Protein AF-A0A1C4FCZ6-F1 (afdb_monomer_lite)

Structure (mmCIF, N/CA/C/O backbone):
data_AF-A0A1C4FCZ6-F1
#
_entry.id   AF-A0A1C4FCZ6-F1
#
loop_
_atom_site.group_PDB
_atom_site.id
_atom_site.type_symbol
_atom_site.label_atom_id
_atom_site.label_alt_id
_atom_site.label_comp_id
_atom_site.label_asym_id
_atom_site.label_entity_id
_atom_site.label_seq_id
_atom_site.pdbx_PDB_ins_code
_atom_site.Cartn_x
_atom_site.Cartn_y
_atom_site.Cartn_z
_atom_site.occupancy
_atom_site.B_iso_or_equiv
_atom_site.auth_seq_id
_atom_site.auth_comp_id
_atom_site.auth_asym_id
_atom_site.auth_atom_id
_atom_site.pdbx_PDB_model_num
ATOM 1 N N . MET A 1 1 ? 3.714 -2.566 -0.774 1.00 74.62 1 MET A N 1
ATOM 2 C CA . MET A 1 1 ? 3.396 -1.145 -1.012 1.00 74.62 1 MET A CA 1
ATOM 3 C C . MET A 1 1 ? 3.700 -0.394 0.262 1.00 74.62 1 MET A C 1
ATOM 5 O O . MET A 1 1 ? 3.395 -0.894 1.342 1.00 74.62 1 MET A O 1
ATOM 9 N N . ASP A 1 2 ? 4.354 0.741 0.118 1.00 80.38 2 ASP A N 1
ATOM 10 C CA . ASP A 1 2 ? 4.742 1.641 1.192 1.00 80.38 2 ASP A CA 1
ATOM 11 C C . ASP A 1 2 ? 4.283 3.061 0.836 1.00 80.38 2 ASP A C 1
ATOM 13 O O . ASP A 1 2 ? 3.872 3.308 -0.296 1.00 80.38 2 ASP A O 1
ATOM 17 N N . TYR A 1 3 ? 4.300 3.964 1.805 1.00 78.62 3 TYR A N 1
ATOM 18 C CA . TYR A 1 3 ? 3.873 5.344 1.648 1.00 78.62 3 TYR A CA 1
ATOM 19 C C . TYR A 1 3 ? 4.944 6.273 2.218 1.00 78.62 3 TYR A C 1
ATOM 21 O O . TYR A 1 3 ? 5.306 6.153 3.396 1.00 78.62 3 TYR A O 1
ATOM 29 N N . ASP A 1 4 ? 5.464 7.185 1.398 1.00 80.12 4 ASP A N 1
ATOM 30 C CA . ASP A 1 4 ? 6.348 8.247 1.877 1.00 80.12 4 ASP A CA 1
ATOM 31 C C . ASP A 1 4 ? 5.501 9.410 2.401 1.00 80.12 4 ASP A C 1
ATOM 33 O O . ASP A 1 4 ? 4.801 10.095 1.654 1.00 80.12 4 ASP A O 1
ATOM 37 N N . LEU A 1 5 ? 5.582 9.653 3.709 1.00 72.69 5 LEU A N 1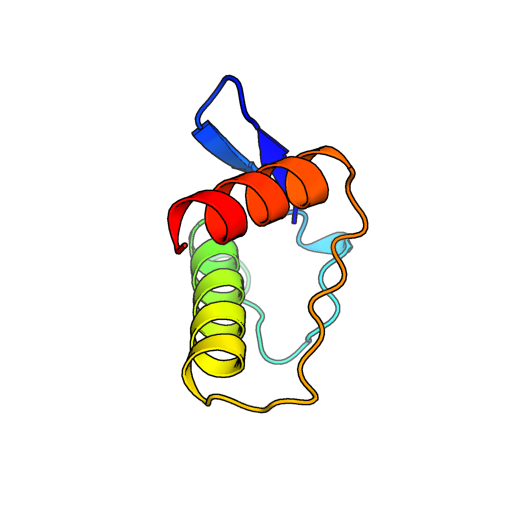
ATOM 38 C CA . LEU A 1 5 ? 4.868 10.753 4.358 1.00 72.69 5 LEU A CA 1
ATOM 39 C C . LEU A 1 5 ? 5.452 12.131 4.004 1.00 72.69 5 LEU A C 1
ATOM 41 O O . LEU A 1 5 ? 4.735 13.120 4.110 1.00 72.69 5 LEU A O 1
ATOM 45 N N . ASN A 1 6 ? 6.720 12.212 3.589 1.00 79.31 6 ASN A N 1
ATOM 46 C CA . ASN A 1 6 ? 7.387 13.475 3.263 1.00 79.31 6 ASN A CA 1
ATOM 47 C C . ASN A 1 6 ? 7.099 13.919 1.827 1.00 79.31 6 ASN A C 1
ATOM 49 O O . ASN A 1 6 ? 6.961 15.109 1.564 1.00 79.31 6 ASN A O 1
ATOM 53 N N . GLN A 1 7 ? 7.033 12.960 0.900 1.00 78.94 7 GLN A N 1
ATOM 54 C CA . GLN A 1 7 ? 6.794 13.221 -0.525 1.00 78.94 7 GLN A CA 1
ATOM 55 C C . GLN A 1 7 ? 5.328 13.035 -0.931 1.00 78.94 7 GLN A C 1
ATOM 57 O O . GLN A 1 7 ? 4.975 13.324 -2.070 1.00 78.94 7 GLN A O 1
ATOM 62 N N . ALA A 1 8 ? 4.486 12.555 -0.008 1.00 78.25 8 ALA A N 1
ATOM 63 C CA . ALA A 1 8 ? 3.078 12.242 -0.239 1.00 78.25 8 ALA A CA 1
ATOM 64 C C . ALA A 1 8 ? 2.864 11.346 -1.474 1.00 78.25 8 ALA A C 1
ATOM 66 O O . ALA A 1 8 ? 1.976 11.591 -2.289 1.00 78.25 8 ALA A O 1
ATOM 67 N N . ASN A 1 9 ? 3.700 10.313 -1.621 1.00 79.31 9 A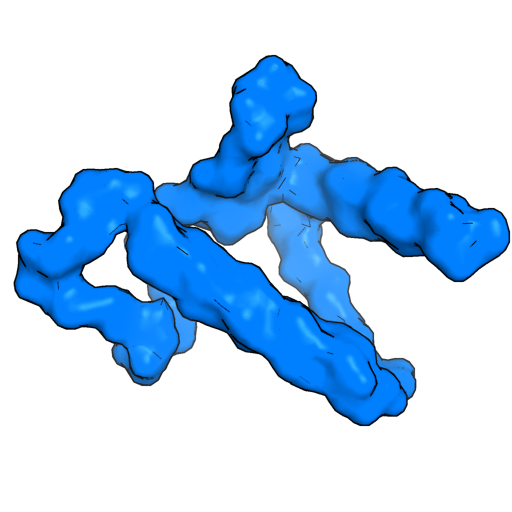SN A N 1
ATOM 68 C CA . ASN A 1 9 ? 3.651 9.393 -2.751 1.00 79.31 9 ASN A CA 1
ATOM 69 C C . ASN A 1 9 ? 3.645 7.923 -2.314 1.00 79.31 9 ASN A C 1
ATOM 71 O O . ASN A 1 9 ? 4.094 7.540 -1.228 1.00 79.31 9 ASN A O 1
ATOM 75 N N . ASP A 1 10 ? 3.105 7.088 -3.197 1.00 82.06 10 ASP A N 1
ATOM 76 C CA . ASP A 1 10 ? 3.094 5.647 -3.021 1.00 82.06 10 ASP A CA 1
ATOM 77 C C . ASP A 1 10 ? 4.380 5.033 -3.561 1.00 82.06 10 ASP A C 1
ATOM 79 O O . ASP A 1 10 ? 4.771 5.259 -4.705 1.00 82.06 10 ASP A O 1
ATOM 83 N N . ILE A 1 11 ? 4.998 4.177 -2.756 1.00 83.75 11 ILE A N 1
ATOM 84 C CA . ILE A 1 11 ? 6.165 3.404 -3.159 1.00 83.75 11 ILE A CA 1
ATOM 85 C C . ILE A 1 11 ? 5.711 1.971 -3.425 1.00 83.75 11 ILE A C 1
ATOM 87 O O . ILE A 1 11 ? 5.292 1.223 -2.528 1.00 83.75 11 ILE A O 1
ATOM 91 N N . VAL A 1 12 ? 5.804 1.568 -4.687 1.00 85.94 12 VAL A N 1
ATOM 92 C CA . VAL A 1 12 ? 5.434 0.230 -5.142 1.00 85.94 12 VAL A CA 1
ATOM 93 C C . VAL A 1 12 ? 6.688 -0.582 -5.443 1.00 85.94 12 VAL A C 1
ATOM 95 O O . VAL A 1 12 ? 7.603 -0.118 -6.114 1.00 85.94 12 VAL A O 1
ATOM 98 N N . ASN A 1 13 ? 6.718 -1.820 -4.946 1.00 86.50 13 ASN A N 1
ATOM 99 C CA . ASN A 1 13 ? 7.769 -2.787 -5.240 1.00 86.50 13 ASN A CA 1
ATOM 100 C C . ASN A 1 13 ? 7.166 -3.983 -5.998 1.00 86.50 13 ASN A C 1
ATOM 102 O O . ASN A 1 13 ? 6.629 -4.893 -5.355 1.00 86.50 13 ASN A O 1
ATOM 106 N N . PRO A 1 14 ? 7.251 -4.016 -7.342 1.00 85.75 14 PRO A N 1
ATOM 107 C CA . PRO A 1 14 ? 6.686 -5.101 -8.144 1.00 85.75 14 PRO A CA 1
ATOM 108 C C . PRO A 1 14 ? 7.228 -6.486 -7.774 1.00 85.75 14 PRO A C 1
ATOM 110 O O . PRO A 1 14 ? 6.505 -7.473 -7.862 1.00 85.75 14 PRO A O 1
ATOM 113 N N . LYS A 1 15 ? 8.481 -6.580 -7.302 1.00 87.19 15 LYS A N 1
ATOM 114 C CA . LYS A 1 15 ? 9.115 -7.860 -6.923 1.00 87.19 15 LYS A CA 1
ATOM 115 C C . LYS A 1 15 ? 8.460 -8.510 -5.700 1.00 87.19 15 LYS A C 1
ATOM 117 O O . LYS A 1 15 ? 8.521 -9.729 -5.522 1.00 87.19 15 LYS A O 1
ATOM 122 N N . GLU A 1 16 ? 7.847 -7.700 -4.844 1.00 87.38 16 GLU A N 1
ATOM 123 C CA . GLU A 1 16 ? 7.162 -8.162 -3.637 1.00 87.38 16 GLU A CA 1
ATOM 124 C C . GLU A 1 16 ? 5.659 -8.353 -3.843 1.00 87.38 16 GLU A C 1
ATOM 126 O O . GLU A 1 16 ? 5.007 -8.964 -2.997 1.00 87.38 16 GLU A O 1
ATOM 131 N N . TYR A 1 17 ? 5.110 -7.897 -4.971 1.00 88.06 17 TYR A N 1
ATOM 132 C CA . TYR A 1 17 ? 3.712 -8.108 -5.316 1.00 88.06 17 TYR A CA 1
ATOM 133 C C . TYR A 1 17 ? 3.463 -9.577 -5.690 1.00 88.06 17 TYR A C 1
ATOM 135 O O . TYR A 1 17 ? 4.210 -10.175 -6.465 1.00 88.06 17 TYR A O 1
ATOM 143 N N . LYS A 1 18 ? 2.446 -10.194 -5.074 1.00 88.12 18 LYS A N 1
ATOM 144 C CA . LYS A 1 18 ? 2.202 -11.648 -5.163 1.00 88.12 18 LYS A CA 1
ATOM 145 C C . LYS A 1 18 ? 0.965 -12.033 -5.967 1.00 88.12 18 LYS A C 1
ATOM 147 O O . LYS A 1 18 ? 0.842 -13.202 -6.328 1.00 88.12 18 LYS A O 1
ATOM 152 N N . ASP A 1 19 ? 0.076 -11.087 -6.253 1.00 87.81 19 ASP A N 1
ATOM 153 C CA . ASP A 1 19 ? -1.060 -11.342 -7.134 1.00 87.81 19 ASP A CA 1
ATOM 154 C C . ASP A 1 19 ? -0.563 -11.354 -8.584 1.00 87.81 19 ASP A C 1
ATOM 156 O O . ASP A 1 19 ? -0.072 -10.366 -9.116 1.00 87.81 19 ASP A O 1
ATOM 160 N N . ARG A 1 20 ? -0.632 -12.527 -9.210 1.00 86.38 20 ARG A N 1
ATOM 161 C CA . ARG A 1 20 ? -0.120 -12.739 -10.569 1.00 86.38 20 ARG A CA 1
ATOM 162 C C . ARG A 1 20 ? -1.075 -12.219 -11.640 1.00 86.38 20 ARG 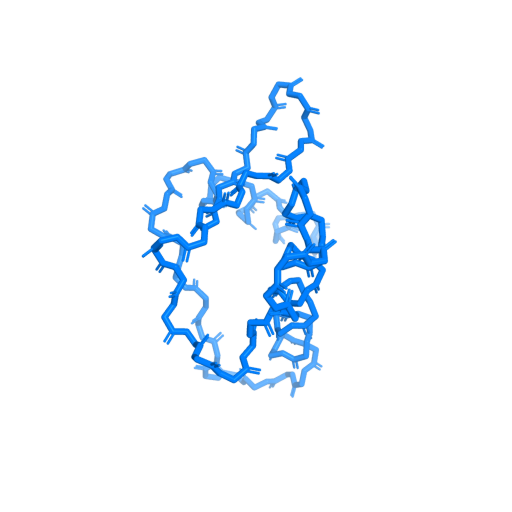A C 1
ATOM 164 O O . ARG A 1 20 ? -0.632 -11.978 -12.756 1.00 86.38 20 ARG A O 1
ATOM 171 N N . ASN A 1 21 ? -2.356 -12.068 -11.304 1.00 87.44 21 ASN A N 1
ATOM 172 C CA . ASN A 1 21 ? -3.395 -11.607 -12.223 1.00 87.44 21 ASN A CA 1
ATOM 173 C C . ASN A 1 21 ? -3.581 -10.085 -12.149 1.00 87.44 21 ASN A C 1
ATOM 175 O O . ASN A 1 21 ? -4.119 -9.492 -13.077 1.00 87.44 21 ASN A O 1
ATOM 179 N N . GLY A 1 22 ? -3.119 -9.454 -11.068 1.00 85.38 22 GLY A N 1
ATOM 180 C CA . GLY A 1 22 ? -3.098 -8.002 -10.889 1.00 85.38 22 GLY A CA 1
ATOM 181 C C . GLY A 1 22 ? -1.815 -7.323 -11.377 1.00 85.38 22 GLY A C 1
ATOM 182 O O . GLY A 1 22 ? -1.449 -6.279 -10.843 1.00 85.38 22 GLY A O 1
ATOM 183 N N . LEU A 1 23 ? -1.087 -7.917 -12.328 1.00 89.81 23 LEU A N 1
ATOM 184 C CA . LEU A 1 23 ? 0.130 -7.325 -12.889 1.00 89.81 23 LEU A CA 1
ATOM 185 C C . LEU A 1 23 ? -0.182 -6.512 -14.159 1.00 89.81 23 LEU A C 1
ATOM 187 O O . LEU A 1 23 ? -0.934 -6.994 -15.008 1.00 89.81 23 LEU A O 1
ATOM 191 N N . PRO A 1 24 ? 0.424 -5.323 -14.328 1.00 89.44 24 PRO A N 1
ATOM 192 C CA . PRO A 1 24 ? 0.404 -4.586 -15.588 1.00 89.44 24 PRO A CA 1
ATOM 193 C C . PRO A 1 24 ? 0.991 -5.380 -16.756 1.00 89.44 24 PRO A C 1
ATOM 195 O O . PRO A 1 24 ? 1.742 -6.347 -16.573 1.00 89.44 24 PRO A O 1
ATOM 198 N N . ILE A 1 25 ? 0.705 -4.922 -17.976 1.00 89.31 25 ILE A N 1
ATOM 199 C CA . ILE A 1 25 ? 1.312 -5.492 -19.179 1.00 89.31 25 ILE A CA 1
ATOM 200 C C . ILE A 1 25 ? 2.833 -5.300 -19.101 1.00 89.31 25 ILE A C 1
ATOM 202 O O . ILE A 1 25 ? 3.360 -4.239 -18.762 1.00 89.31 25 ILE A O 1
ATOM 206 N N . LYS A 1 26 ? 3.581 -6.366 -19.398 1.00 85.81 26 LYS A N 1
ATOM 207 C CA . LYS A 1 26 ? 5.040 -6.338 -19.290 1.00 85.81 26 LYS A CA 1
ATOM 208 C C . LYS A 1 26 ? 5.618 -5.256 -20.207 1.00 85.81 26 LYS A C 1
ATOM 210 O O . LYS A 1 26 ? 5.480 -5.334 -21.423 1.00 85.81 26 LYS A O 1
ATOM 215 N N . GLY A 1 27 ? 6.322 -4.298 -19.608 1.00 84.50 27 GLY A N 1
ATOM 216 C CA . GLY A 1 27 ? 6.991 -3.210 -20.322 1.00 84.50 27 GLY A CA 1
ATOM 217 C C . GLY A 1 27 ? 6.141 -1.958 -20.551 1.00 84.50 27 GLY A C 1
ATOM 218 O O . GLY A 1 27 ? 6.658 -1.024 -21.154 1.00 84.50 27 GLY A O 1
ATOM 219 N N . THR A 1 28 ? 4.888 -1.906 -20.078 1.00 89.56 28 THR A N 1
ATOM 220 C CA . THR A 1 28 ? 4.041 -0.700 -20.189 1.00 89.56 28 THR A CA 1
ATOM 221 C C . THR A 1 28 ? 4.098 0.184 -18.947 1.00 89.56 28 THR A C 1
ATOM 223 O O . THR A 1 28 ? 4.022 1.403 -19.063 1.00 89.56 28 THR A O 1
ATOM 226 N N . ASP A 1 29 ? 4.292 -0.411 -17.769 1.00 91.00 29 ASP A N 1
ATOM 227 C CA . ASP A 1 29 ? 4.318 0.302 -16.489 1.00 91.00 29 ASP A CA 1
ATOM 228 C C . ASP A 1 29 ? 5.746 0.721 -16.104 1.00 91.00 29 ASP A C 1
ATOM 230 O O . ASP A 1 29 ? 6.427 0.073 -15.307 1.00 91.00 29 ASP A O 1
ATOM 234 N N . LEU A 1 30 ? 6.241 1.783 -16.744 1.00 88.19 30 LEU A N 1
ATOM 235 C CA . LEU A 1 30 ? 7.631 2.238 -16.603 1.00 88.19 30 LEU A CA 1
ATOM 236 C C . LEU A 1 30 ? 7.932 2.875 -15.235 1.00 88.19 30 LEU A C 1
ATOM 238 O O . LEU A 1 30 ? 9.081 2.866 -14.794 1.00 88.19 30 LEU A O 1
ATOM 242 N N . ASN A 1 31 ? 6.917 3.428 -14.571 1.00 88.50 31 ASN A N 1
ATOM 243 C CA . ASN A 1 31 ? 7.032 4.178 -13.316 1.00 88.50 31 ASN A CA 1
ATOM 244 C C . ASN A 1 31 ? 6.265 3.540 -12.141 1.00 88.50 31 ASN A C 1
ATOM 246 O O . ASN A 1 31 ? 6.296 4.078 -11.036 1.00 88.50 31 ASN A O 1
ATOM 250 N N . ASN A 1 32 ? 5.654 2.369 -12.337 1.00 90.06 32 ASN A N 1
ATOM 251 C CA . ASN A 1 32 ? 4.816 1.663 -11.361 1.00 90.06 32 ASN A CA 1
ATOM 252 C C . ASN A 1 32 ? 3.483 2.358 -11.022 1.00 90.06 32 ASN A C 1
ATOM 254 O O . ASN A 1 32 ? 2.833 1.979 -10.041 1.00 90.06 32 ASN A O 1
ATOM 258 N N . GLU A 1 33 ? 3.063 3.369 -11.789 1.00 90.69 33 GLU A N 1
ATOM 259 C CA . GLU A 1 33 ? 1.786 4.056 -11.568 1.00 90.69 33 GLU A CA 1
ATOM 260 C C . GLU A 1 33 ? 0.595 3.140 -11.862 1.00 90.69 33 GLU A C 1
ATOM 262 O O . GLU A 1 33 ? -0.415 3.182 -11.148 1.00 90.69 33 GLU A O 1
ATOM 267 N N . GLU A 1 34 ? 0.714 2.274 -12.871 1.00 92.06 34 GLU A N 1
ATOM 268 C CA . GLU A 1 34 ? -0.360 1.354 -13.237 1.00 92.06 34 GLU A CA 1
ATOM 269 C C . GLU A 1 34 ? -0.560 0.305 -12.136 1.00 92.06 34 GLU A C 1
ATOM 271 O O . GLU A 1 34 ? -1.675 0.123 -11.634 1.00 92.06 34 GLU A O 1
ATOM 276 N N . LEU A 1 35 ? 0.532 -0.301 -11.661 1.00 92.31 35 LEU A N 1
ATOM 277 C CA . LEU A 1 35 ? 0.488 -1.231 -10.537 1.00 92.31 35 LEU A CA 1
ATOM 278 C C . LEU A 1 35 ? -0.017 -0.558 -9.250 1.00 92.31 35 LEU A C 1
ATOM 280 O O . LEU A 1 35 ? -0.808 -1.156 -8.515 1.00 92.31 35 LEU A O 1
ATOM 284 N N . ALA A 1 36 ? 0.384 0.689 -8.974 1.00 91.06 36 ALA A N 1
ATOM 285 C CA . ALA A 1 36 ? -0.135 1.450 -7.835 1.00 91.06 36 ALA A CA 1
ATOM 286 C C . ALA A 1 36 ? -1.663 1.607 -7.913 1.00 91.06 36 ALA A C 1
ATOM 288 O O . ALA A 1 36 ? -2.368 1.371 -6.927 1.00 91.06 36 ALA A O 1
ATOM 289 N N . SER A 1 37 ? -2.183 1.959 -9.092 1.00 90.50 37 SER A N 1
ATOM 290 C CA . SER A 1 37 ? -3.620 2.101 -9.344 1.00 90.50 37 SER A CA 1
ATOM 291 C C . SER A 1 37 ? -4.377 0.785 -9.143 1.00 90.50 37 SER A C 1
ATOM 293 O O . SER A 1 37 ? -5.433 0.763 -8.501 1.00 90.50 37 SER A O 1
ATOM 295 N N . TYR A 1 38 ? -3.821 -0.335 -9.615 1.00 91.88 38 TYR A N 1
ATOM 296 C CA . TYR A 1 38 ? -4.420 -1.661 -9.439 1.00 91.88 38 TYR A CA 1
ATOM 297 C C . TYR A 1 38 ? -4.523 -2.034 -7.958 1.00 91.88 38 TYR A C 1
ATOM 299 O O . TYR A 1 38 ? -5.601 -2.399 -7.484 1.00 91.88 38 TYR A O 1
ATOM 307 N N . ILE A 1 39 ? -3.435 -1.859 -7.202 1.00 89.06 39 ILE A N 1
ATOM 308 C CA . ILE A 1 39 ? -3.405 -2.127 -5.760 1.00 89.06 39 ILE A CA 1
ATOM 309 C C . ILE A 1 39 ? -4.439 -1.261 -5.020 1.00 89.06 39 ILE A C 1
ATOM 311 O O . ILE A 1 39 ? -5.211 -1.781 -4.212 1.00 89.06 39 ILE A O 1
ATOM 315 N N . LYS A 1 40 ? -4.517 0.043 -5.325 1.00 87.25 40 LYS A N 1
ATOM 316 C CA . LYS A 1 40 ? -5.511 0.949 -4.722 1.00 87.25 40 LYS A CA 1
ATOM 317 C C . LYS A 1 40 ? -6.946 0.535 -5.039 1.00 87.25 40 LYS A C 1
ATOM 319 O O . LYS A 1 40 ? -7.783 0.528 -4.140 1.00 87.25 40 LYS A O 1
ATOM 324 N N . ARG A 1 41 ? -7.243 0.153 -6.287 1.00 89.19 41 ARG A N 1
ATOM 325 C CA . ARG A 1 41 ? -8.574 -0.337 -6.687 1.00 89.19 41 ARG A CA 1
ATOM 326 C C . ARG A 1 41 ? -8.961 -1.612 -5.949 1.00 89.19 41 ARG A C 1
ATOM 328 O O .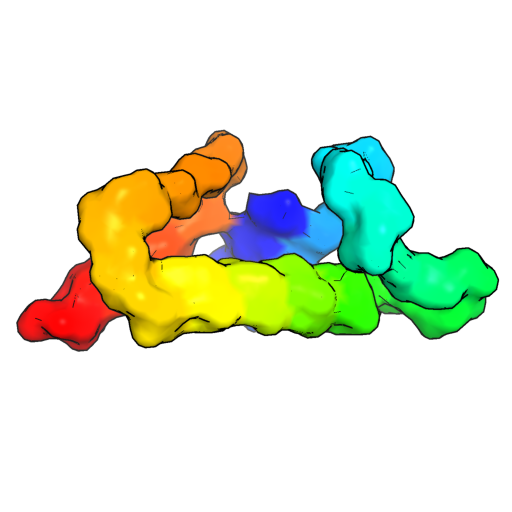 ARG A 1 41 ? -10.106 -1.720 -5.520 1.00 89.19 41 ARG A O 1
ATOM 335 N N . ILE A 1 42 ? -8.025 -2.543 -5.759 1.00 87.19 42 ILE A N 1
ATOM 336 C CA . ILE A 1 42 ? -8.264 -3.758 -4.969 1.00 87.19 42 ILE A CA 1
ATOM 337 C C . ILE A 1 42 ? -8.660 -3.376 -3.538 1.00 87.19 42 ILE A C 1
ATOM 339 O O . ILE A 1 42 ? -9.713 -3.804 -3.068 1.00 87.19 42 ILE A O 1
ATOM 343 N N . TYR A 1 43 ? -7.883 -2.517 -2.871 1.00 82.88 43 TYR A N 1
ATOM 344 C CA . TYR A 1 43 ? -8.214 -2.063 -1.517 1.00 82.88 43 TYR A CA 1
ATOM 345 C C . TYR A 1 43 ? -9.546 -1.312 -1.448 1.00 82.88 43 TYR A C 1
ATOM 347 O O . TYR A 1 43 ? -10.346 -1.587 -0.558 1.00 82.88 43 TYR A O 1
ATOM 355 N N . TYR A 1 44 ? -9.828 -0.426 -2.405 1.00 85.38 44 TYR A N 1
ATOM 356 C CA . TYR A 1 44 ? -11.109 0.274 -2.496 1.00 85.38 44 TYR A CA 1
ATOM 357 C C . TYR A 1 44 ? -12.283 -0.705 -2.587 1.00 85.38 44 TYR A C 1
ATOM 359 O O . TYR A 1 44 ? -13.249 -0.587 -1.837 1.00 85.38 44 TYR A O 1
ATOM 367 N N . VAL A 1 45 ? -12.198 -1.706 -3.466 1.00 86.12 45 VAL A N 1
ATOM 368 C CA . VAL A 1 45 ? -13.245 -2.722 -3.632 1.00 86.12 45 VAL A CA 1
ATOM 369 C C . VAL A 1 45 ? -13.414 -3.570 -2.367 1.00 86.12 45 VAL A C 1
ATOM 371 O O . VAL A 1 45 ? -14.543 -3.851 -1.972 1.00 86.12 45 VAL A O 1
ATOM 374 N N . LEU A 1 46 ? -12.317 -3.975 -1.722 1.00 83.44 46 LEU A N 1
ATOM 375 C CA . LEU A 1 46 ? -12.367 -4.773 -0.493 1.00 83.44 46 LEU A CA 1
ATOM 376 C C . LEU A 1 46 ? -12.997 -3.998 0.673 1.00 83.44 46 LEU A C 1
ATOM 378 O O . LEU A 1 46 ? -13.843 -4.544 1.379 1.00 83.44 46 LEU A O 1
ATOM 382 N N . LEU A 1 47 ? -12.630 -2.725 0.839 1.00 79.12 47 LEU A N 1
ATOM 383 C CA . LEU A 1 47 ? -13.123 -1.870 1.921 1.00 79.12 47 LEU A CA 1
ATOM 384 C C . LEU A 1 47 ? -14.559 -1.387 1.692 1.00 79.12 47 LEU A C 1
ATOM 386 O O . LEU A 1 47 ? -15.358 -1.372 2.623 1.00 79.12 47 LEU A O 1
ATOM 390 N N . SER A 1 48 ? -14.914 -1.019 0.457 1.00 81.31 48 SER A N 1
ATOM 391 C CA . SER A 1 48 ? -16.250 -0.493 0.128 1.00 81.31 48 SER A CA 1
ATOM 392 C C . SER A 1 48 ? -17.365 -1.530 0.249 1.00 81.31 48 SER A C 1
ATOM 394 O O . SER A 1 48 ? -18.515 -1.169 0.481 1.00 81.31 48 SER A O 1
ATOM 396 N N . ARG A 1 49 ? -17.051 -2.824 0.123 1.00 80.06 49 ARG A N 1
ATOM 397 C CA . ARG A 1 49 ? -18.050 -3.901 0.193 1.00 80.06 49 ARG A CA 1
ATOM 398 C C . ARG A 1 49 ? -18.546 -4.203 1.610 1.00 80.06 49 ARG A C 1
ATOM 400 O O . ARG A 1 49 ? -19.354 -5.114 1.761 1.00 80.06 49 ARG A O 1
ATOM 407 N N . GLY A 1 50 ? -18.085 -3.475 2.634 1.00 64.31 50 GLY A N 1
ATOM 408 C CA . GLY A 1 50 ? -18.584 -3.613 4.007 1.00 64.31 50 GLY A CA 1
ATOM 409 C C . GLY A 1 50 ? -18.433 -5.032 4.561 1.00 64.31 50 GLY A C 1
ATOM 410 O O . GLY A 1 50 ? -19.240 -5.483 5.372 1.00 64.31 50 GLY A O 1
ATOM 411 N N . ILE A 1 51 ? -17.432 -5.776 4.081 1.00 73.31 51 ILE A N 1
ATOM 412 C CA . ILE A 1 51 ? -17.175 -7.135 4.545 1.00 73.31 51 ILE A CA 1
ATOM 413 C C . ILE A 1 51 ? -16.577 -6.997 5.943 1.00 73.31 51 ILE A C 1
ATOM 415 O O . ILE A 1 51 ? -15.385 -6.739 6.082 1.00 73.31 51 ILE A O 1
ATOM 419 N N . ASN A 1 52 ? -17.401 -7.188 6.976 1.00 63.53 52 ASN A N 1
ATOM 420 C CA . ASN A 1 52 ? -17.026 -7.059 8.394 1.00 63.53 52 ASN A CA 1
ATOM 421 C C . ASN A 1 52 ? -15.840 -7.949 8.835 1.00 63.53 52 ASN A C 1
ATOM 423 O O . ASN A 1 52 ? -15.352 -7.808 9.949 1.00 63.53 52 ASN A O 1
ATOM 427 N N . VAL A 1 53 ? -15.369 -8.859 7.975 1.00 57.72 53 VAL A N 1
ATOM 428 C CA . VAL A 1 53 ? -14.226 -9.763 8.210 1.00 57.72 53 VAL A CA 1
ATOM 429 C C . VAL A 1 53 ? -12.997 -9.385 7.358 1.00 57.72 53 VAL A C 1
ATOM 431 O O . VAL A 1 53 ? -12.001 -10.104 7.337 1.00 57.72 53 VAL A O 1
ATOM 434 N N . CYS A 1 54 ? -13.035 -8.274 6.614 1.00 71.00 54 CYS A N 1
ATOM 435 C CA . CYS A 1 54 ? -11.901 -7.833 5.806 1.00 71.00 54 CYS A CA 1
ATOM 436 C C . CYS A 1 54 ? -10.912 -7.030 6.660 1.00 71.00 54 CYS A C 1
ATOM 438 O O . CYS A 1 54 ? -11.131 -5.860 6.964 1.00 71.00 54 CYS A O 1
ATOM 440 N N . TYR A 1 55 ? -9.798 -7.666 7.020 1.00 71.19 55 TYR A N 1
ATOM 441 C CA . TYR A 1 55 ? -8.682 -7.013 7.697 1.00 71.19 55 TYR A CA 1
ATOM 442 C C . TYR A 1 55 ? -7.563 -6.732 6.698 1.00 71.19 55 TYR A C 1
ATOM 444 O O . TYR A 1 55 ? -7.038 -7.646 6.060 1.00 71.19 55 TYR A O 1
ATOM 452 N N . ILE A 1 56 ? -7.166 -5.465 6.584 1.00 74.69 56 ILE A N 1
ATOM 453 C CA . ILE A 1 56 ? -5.970 -5.079 5.834 1.00 74.69 56 ILE A CA 1
ATOM 454 C C . ILE A 1 56 ? -4.780 -5.097 6.785 1.00 74.69 56 ILE A C 1
ATOM 456 O O . ILE A 1 56 ? -4.738 -4.346 7.760 1.00 74.69 56 ILE A O 1
ATOM 460 N N . TYR A 1 57 ? -3.785 -5.925 6.473 1.00 76.50 57 TYR A N 1
ATOM 461 C CA . TYR A 1 57 ? -2.513 -5.939 7.184 1.00 76.50 57 TYR A CA 1
ATOM 462 C C . TYR A 1 57 ? -1.429 -5.238 6.363 1.00 76.50 57 TYR A C 1
ATOM 464 O O . TYR A 1 57 ? -0.991 -5.730 5.323 1.00 76.50 57 TYR A O 1
ATOM 472 N N . ALA A 1 58 ? -0.975 -4.084 6.849 1.00 80.62 58 ALA A N 1
ATOM 473 C CA . ALA A 1 58 ? 0.175 -3.390 6.289 1.00 80.62 58 ALA A CA 1
ATOM 474 C C . ALA A 1 58 ? 1.462 -3.864 6.977 1.00 80.62 58 ALA A C 1
ATOM 476 O O . ALA A 1 58 ? 1.664 -3.621 8.164 1.00 80.62 58 ALA A O 1
ATOM 477 N N . VAL A 1 59 ? 2.358 -4.508 6.224 1.00 79.31 59 VAL A N 1
ATOM 478 C CA . VAL A 1 59 ? 3.663 -4.967 6.743 1.00 79.31 59 VAL A CA 1
ATOM 479 C C . VAL A 1 59 ? 4.561 -3.780 7.108 1.00 79.31 59 VAL A C 1
ATOM 481 O O . VAL A 1 59 ? 5.274 -3.810 8.107 1.00 79.31 59 VAL A O 1
ATOM 484 N N . ASN A 1 60 ? 4.515 -2.708 6.314 1.00 83.06 60 ASN A N 1
ATOM 485 C CA . ASN A 1 60 ? 5.357 -1.536 6.518 1.00 83.06 60 ASN A CA 1
ATOM 486 C C . ASN A 1 60 ? 4.787 -0.601 7.601 1.00 83.06 60 ASN A C 1
ATOM 488 O O . ASN A 1 60 ? 3.618 -0.217 7.549 1.00 83.06 60 ASN A O 1
ATOM 492 N N . GLN A 1 61 ? 5.630 -0.175 8.546 1.00 83.69 61 GLN A N 1
ATOM 493 C CA . GLN A 1 61 ? 5.236 0.720 9.638 1.00 83.69 61 GLN A CA 1
ATOM 494 C C . GLN A 1 61 ? 4.724 2.093 9.171 1.00 83.69 61 GLN A C 1
ATOM 496 O O . GLN A 1 61 ? 3.816 2.637 9.798 1.00 83.69 61 GLN A O 1
ATOM 501 N N . ARG A 1 62 ? 5.267 2.666 8.089 1.00 84.75 62 ARG A N 1
ATOM 502 C CA . ARG A 1 62 ? 4.779 3.938 7.527 1.00 84.75 62 ARG A CA 1
ATOM 503 C C . ARG A 1 62 ? 3.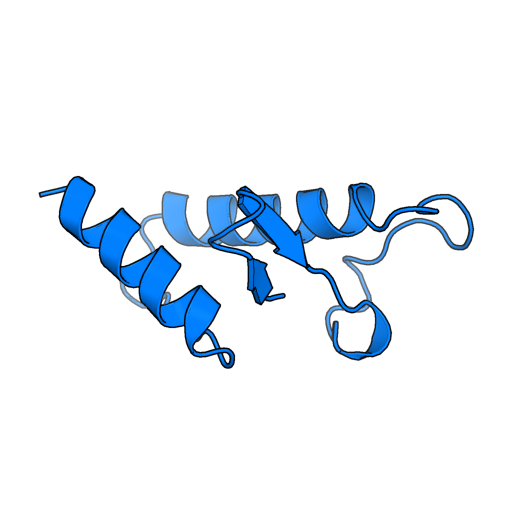368 3.786 6.977 1.00 84.75 62 ARG A C 1
ATOM 505 O O . ARG A 1 62 ? 2.497 4.581 7.317 1.00 84.75 62 ARG A O 1
ATOM 512 N N . MET A 1 63 ? 3.120 2.707 6.238 1.00 81.50 63 MET A N 1
ATOM 513 C CA . MET A 1 63 ? 1.784 2.373 5.745 1.00 81.50 63 MET A CA 1
ATOM 514 C C . MET A 1 63 ? 0.796 2.120 6.896 1.00 81.50 63 MET A C 1
ATOM 516 O O . MET A 1 63 ? -0.336 2.590 6.849 1.00 81.50 63 MET A O 1
ATOM 520 N N . GLN A 1 64 ? 1.220 1.457 7.980 1.00 83.81 64 GLN A N 1
ATOM 521 C CA . GLN A 1 64 ? 0.377 1.313 9.175 1.00 83.81 64 GLN A CA 1
ATOM 522 C C . GLN A 1 64 ? 0.002 2.666 9.791 1.00 83.81 64 GLN A C 1
ATOM 524 O O . GLN A 1 64 ? -1.143 2.847 10.197 1.00 83.81 64 GLN A O 1
ATOM 529 N N . ARG A 1 65 ? 0.949 3.610 9.885 1.00 83.75 65 ARG A N 1
ATOM 530 C CA . ARG A 1 65 ? 0.673 4.964 10.396 1.00 83.75 65 ARG A CA 1
ATOM 531 C C . ARG A 1 65 ? -0.317 5.694 9.495 1.00 83.75 65 ARG A C 1
ATOM 533 O O . ARG A 1 65 ? -1.314 6.192 9.999 1.00 83.75 65 ARG A O 1
ATOM 540 N N . TYR A 1 66 ? -0.081 5.679 8.186 1.00 83.25 66 TYR A N 1
ATOM 541 C CA . TYR A 1 66 ? -0.973 6.286 7.199 1.00 83.25 66 TYR A CA 1
ATOM 542 C C . TYR A 1 66 ? -2.410 5.750 7.304 1.00 83.25 66 TYR A C 1
ATOM 544 O O . TYR A 1 66 ? -3.349 6.529 7.448 1.00 83.25 66 TYR A O 1
ATOM 552 N N . LEU A 1 67 ? -2.586 4.424 7.334 1.00 79.69 67 LEU A N 1
ATOM 553 C CA . LEU A 1 67 ? -3.908 3.803 7.466 1.00 79.69 67 LEU A CA 1
ATOM 554 C C . LEU A 1 67 ? -4.591 4.151 8.798 1.00 79.69 67 LEU A C 1
ATOM 556 O O . LEU A 1 67 ? -5.797 4.382 8.823 1.00 79.69 67 LEU A O 1
ATOM 560 N N . LYS A 1 68 ? -3.840 4.218 9.906 1.00 82.00 68 LYS A N 1
ATOM 561 C CA . LYS A 1 68 ? -4.389 4.626 11.211 1.00 82.00 68 LYS A CA 1
ATOM 562 C C . LYS A 1 68 ? -4.881 6.070 11.198 1.00 82.00 68 LYS A C 1
ATOM 564 O O . LYS A 1 68 ? -5.951 6.332 11.737 1.00 82.00 68 LYS A O 1
ATOM 569 N N . GLU A 1 69 ? -4.124 6.988 10.603 1.00 82.19 69 GLU A N 1
ATOM 570 C CA . GLU A 1 69 ? -4.539 8.390 10.488 1.00 82.19 69 GLU A CA 1
ATOM 571 C C . GLU A 1 69 ? -5.774 8.535 9.589 1.00 82.19 69 GLU A C 1
ATOM 573 O O . GLU A 1 69 ? -6.720 9.215 9.973 1.00 82.19 69 GLU A O 1
ATOM 578 N N . LEU A 1 70 ? -5.843 7.808 8.468 1.00 77.81 70 LEU A N 1
ATOM 579 C CA . LEU A 1 70 ? -7.039 7.776 7.617 1.00 77.81 70 LEU A CA 1
ATOM 580 C C . LEU A 1 70 ? -8.297 7.307 8.360 1.00 77.81 70 LEU A C 1
ATOM 582 O O . LEU A 1 70 ? -9.360 7.900 8.204 1.00 77.81 70 LEU A O 1
ATOM 586 N N . VAL A 1 71 ? -8.195 6.241 9.162 1.00 73.19 71 VAL A N 1
ATOM 587 C CA . VAL A 1 71 ? -9.348 5.709 9.909 1.00 73.19 71 VAL A CA 1
ATOM 588 C C . VAL A 1 71 ? -9.784 6.666 11.020 1.00 73.19 71 VAL A C 1
ATOM 590 O O . VAL A 1 71 ? -10.982 6.828 11.231 1.00 73.19 71 VAL A O 1
ATOM 593 N N . LYS A 1 72 ? -8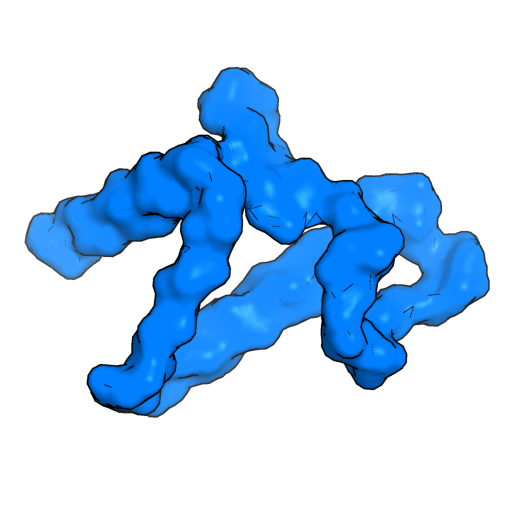.846 7.336 11.703 1.00 67.06 72 LYS A N 1
ATOM 594 C CA . LYS A 1 72 ? -9.177 8.343 12.727 1.00 67.06 72 LYS A CA 1
ATOM 595 C C . LYS A 1 72 ? -9.943 9.542 12.166 1.00 67.06 72 LYS A C 1
ATOM 597 O O . LYS A 1 72 ? -10.749 10.106 12.889 1.00 67.06 72 LYS A O 1
ATOM 602 N N . ILE A 1 73 ? -9.689 9.934 10.915 1.00 57.09 73 ILE A N 1
ATOM 603 C CA . ILE A 1 73 ? -10.372 11.069 10.267 1.00 57.09 73 ILE A CA 1
ATOM 604 C C . ILE A 1 73 ? -11.856 10.756 9.980 1.00 57.09 73 ILE A C 1
ATOM 606 O O . ILE A 1 73 ? -12.656 11.676 9.844 1.00 57.09 73 ILE A O 1
ATOM 610 N N . ASN A 1 74 ? -12.244 9.477 9.924 1.00 51.19 74 ASN A N 1
ATOM 611 C CA . ASN A 1 74 ? -13.608 9.043 9.599 1.00 51.19 74 ASN A CA 1
ATOM 612 C C . ASN A 1 74 ? -14.522 8.820 10.829 1.00 51.19 74 ASN A C 1
ATOM 614 O O . ASN A 1 74 ? -15.526 8.115 10.702 1.00 51.19 74 ASN A O 1
ATOM 618 N N . HIS A 1 75 ? -14.196 9.393 11.995 1.00 43.38 75 HIS A N 1
ATOM 619 C CA . HIS A 1 75 ? -15.017 9.344 13.215 1.00 43.38 75 HIS A CA 1
ATOM 620 C C . HIS A 1 75 ? -15.397 10.734 13.726 1.00 43.38 75 HIS A C 1
ATOM 622 O O . HIS A 1 75 ? -14.495 11.593 13.826 1.00 43.38 75 HIS A O 1
#

Radius of gyration: 13.39 Å; chains: 1; bounding box: 28×26×34 Å

pLDDT: mean 81.32, std 9.45, range [43.38, 92.31]

Sequence (75 aa):
MDYDLNQANDIVNPKEYKDRNGLPIKGTDLNNEELASYIKRIYYVLLSRGINVCYIYAVNQRMQRYLKELVKINH

Organism: NCBI:txid1890302

Secondary structure (DSSP, 8-state):
-EEETTTTEEE--GGG---SSSPPPTTT-SSSHHHHHHHHHHHHHHHHTT-TT-----SSHHHHHHHHHHHHHT-

Foldseek 3Di:
DAADPVVRDDDDDPVPDDPPVLDDDPPPCPPCPSSVVSVVVVVCVLVVVPPVPDDDDDPDPRVVVVVVVVVVVVD